Protein AF-A0A7S4AZB2-F1 (afdb_monomer_lite)

InterPro domains:
  IPR026983 Dynein heavy chain [PTHR46961] (1-87)
  IPR041228 Dynein heavy chain, C-terminal domain [PF18199] (1-86)
  IPR043160 Dynein heavy chain, C-terminal domain, barrel region [G3DSA:3.10.490.20] (1-90)

Radius of gyration: 17.61 Å; chains: 1; bounding box: 60×28×34 Å

Sequence (106 aa):
LFLEGARWDVGGGVLEDARPKQLCSPMPLMLIKAAPSEHAADSRDIFACPVYQTRLRRGTFVFTAGLRMRRTDAKKWTLAGVALLMQAFEAAEQDTLPPDALSDAL

pLDDT: mean 80.81, std 13.96, range [44.25, 93.38]

Structure (mmCIF, N/CA/C/O backbone):
data_AF-A0A7S4AZB2-F1
#
_entry.id   AF-A0A7S4AZB2-F1
#
loop_
_atom_site.group_PDB
_atom_site.id
_atom_site.type_symbol
_atom_site.label_atom_id
_atom_site.label_alt_id
_atom_site.label_comp_id
_atom_site.label_asym_id
_atom_site.label_entity_id
_atom_site.label_seq_id
_atom_site.pdbx_PDB_ins_code
_atom_site.Cartn_x
_atom_site.Cartn_y
_atom_site.Cartn_z
_atom_site.occupancy
_atom_site.B_iso_or_equiv
_atom_site.auth_seq_id
_atom_site.auth_comp_id
_atom_site.auth_asym_id
_atom_site.auth_atom_id
_atom_site.pdbx_PDB_model_num
ATOM 1 N N . LEU A 1 1 ? -8.761 -7.723 2.130 1.00 87.50 1 LEU A N 1
ATOM 2 C CA . LEU A 1 1 ? -7.625 -6.783 1.992 1.00 87.50 1 LEU A CA 1
ATOM 3 C C . LEU A 1 1 ? -8.191 -5.425 1.634 1.00 87.50 1 LEU A C 1
ATOM 5 O O . LEU A 1 1 ? -9.112 -5.357 0.828 1.00 87.50 1 LEU A O 1
ATOM 9 N N . PHE A 1 2 ? -7.664 -4.377 2.247 1.00 90.88 2 PHE A N 1
ATOM 10 C CA . PHE A 1 2 ? -8.133 -3.007 2.084 1.00 90.88 2 PHE A CA 1
ATOM 11 C C . PHE A 1 2 ? -6.954 -2.121 1.728 1.00 90.88 2 PHE A C 1
ATOM 13 O O . PHE A 1 2 ? -5.857 -2.310 2.245 1.00 90.88 2 PHE A O 1
ATOM 20 N N . LEU A 1 3 ? -7.180 -1.170 0.839 1.00 91.56 3 LEU A N 1
ATOM 21 C CA . LEU A 1 3 ? -6.195 -0.185 0.436 1.00 91.56 3 LEU A CA 1
ATOM 22 C C . LEU A 1 3 ? -6.558 1.150 1.088 1.00 91.56 3 LEU A C 1
ATOM 24 O O . LEU A 1 3 ? -7.653 1.665 0.871 1.00 91.56 3 LEU A O 1
ATOM 28 N N . GLU A 1 4 ? -5.665 1.681 1.916 1.00 91.94 4 GLU A N 1
ATOM 29 C CA . GLU A 1 4 ? -5.806 2.987 2.563 1.00 91.94 4 GLU A CA 1
ATOM 30 C C . GLU A 1 4 ? -5.162 4.069 1.686 1.00 91.94 4 GLU A C 1
ATOM 32 O O . GLU A 1 4 ? -4.072 3.861 1.151 1.00 91.94 4 GLU A O 1
ATOM 37 N N . GLY A 1 5 ? -5.823 5.223 1.537 1.00 89.31 5 GLY A N 1
ATOM 38 C CA . GLY A 1 5 ? -5.273 6.389 0.824 1.00 89.31 5 GLY A CA 1
ATOM 39 C C . GLY A 1 5 ? -5.277 6.292 -0.709 1.00 89.31 5 GLY A C 1
ATOM 40 O O . GLY A 1 5 ? -4.864 7.232 -1.384 1.00 89.31 5 GLY A O 1
ATOM 41 N N . ALA A 1 6 ? -5.762 5.183 -1.269 1.00 92.19 6 ALA A N 1
ATOM 42 C CA . ALA A 1 6 ? -5.941 4.980 -2.703 1.00 92.19 6 ALA A CA 1
ATOM 43 C C . ALA A 1 6 ? -7.063 3.965 -2.975 1.00 92.19 6 ALA A C 1
ATOM 45 O O . ALA A 1 6 ? -7.602 3.334 -2.057 1.00 92.19 6 ALA A O 1
ATOM 46 N N . ARG A 1 7 ? -7.407 3.790 -4.251 1.00 92.31 7 ARG A N 1
ATOM 47 C CA . ARG A 1 7 ? -8.264 2.701 -4.729 1.00 92.31 7 ARG A CA 1
ATOM 48 C C . ARG A 1 7 ? -7.531 1.865 -5.769 1.00 92.31 7 ARG A C 1
ATOM 50 O O . ARG A 1 7 ? -6.600 2.330 -6.423 1.00 92.31 7 ARG A O 1
ATOM 57 N N . TRP A 1 8 ? -7.983 0.632 -5.925 1.00 92.12 8 TRP A N 1
ATOM 58 C CA . TRP A 1 8 ? -7.526 -0.239 -6.993 1.00 92.12 8 TRP A CA 1
ATOM 59 C C . TRP A 1 8 ? -8.561 -0.260 -8.111 1.00 92.12 8 TRP A C 1
ATOM 61 O O . TRP A 1 8 ? -9.721 -0.596 -7.860 1.00 92.12 8 TRP A O 1
ATOM 71 N N . ASP A 1 9 ? -8.152 0.087 -9.329 1.00 92.12 9 ASP A N 1
ATOM 72 C CA . ASP A 1 9 ? -8.997 -0.097 -10.502 1.00 92.12 9 ASP A CA 1
ATOM 73 C C . ASP A 1 9 ? -8.885 -1.542 -11.002 1.00 92.12 9 ASP A C 1
ATOM 75 O O . ASP A 1 9 ? -7.819 -2.004 -11.413 1.00 92.12 9 ASP A O 1
ATOM 79 N N . VAL A 1 10 ? -10.001 -2.269 -10.960 1.00 88.88 10 VAL A N 1
ATOM 80 C CA . VAL A 1 10 ? -10.073 -3.665 -11.410 1.00 88.88 10 VAL A CA 1
ATOM 81 C C . VAL A 1 10 ? -9.995 -3.756 -12.937 1.00 88.88 10 VAL A C 1
ATOM 83 O O . VAL A 1 10 ? -9.462 -4.740 -13.447 1.00 88.88 10 VAL A O 1
ATOM 86 N N . GLY A 1 11 ? -10.481 -2.742 -13.661 1.00 89.31 11 GLY A N 1
ATOM 87 C CA . GLY A 1 11 ? -10.480 -2.732 -15.126 1.00 89.31 11 GLY A CA 1
ATOM 88 C C . GLY A 1 11 ? -9.087 -2.498 -15.709 1.00 89.31 11 GLY A C 1
ATOM 89 O O . GLY A 1 11 ? -8.647 -3.235 -16.589 1.00 89.31 11 GLY A O 1
ATOM 90 N N . GLY A 1 12 ? -8.377 -1.494 -15.196 1.00 86.44 12 GLY A N 1
ATOM 91 C CA . GLY A 1 12 ? -7.023 -1.138 -15.617 1.00 86.44 12 GLY A CA 1
ATOM 92 C C . GLY A 1 12 ? -5.910 -1.873 -14.870 1.00 86.44 12 GLY A C 1
ATOM 93 O O . GLY A 1 12 ? -4.771 -1.874 -15.333 1.00 86.44 12 GLY A O 1
ATOM 94 N N . GLY A 1 13 ? -6.205 -2.500 -13.727 1.00 88.88 13 GLY A N 1
ATOM 95 C CA . GLY A 1 13 ? -5.210 -3.197 -12.910 1.00 88.88 13 GLY A CA 1
ATOM 96 C C . GLY A 1 13 ? -4.120 -2.264 -12.381 1.00 88.88 13 GLY A C 1
ATOM 97 O O . GLY A 1 13 ? -2.949 -2.650 -12.357 1.00 88.88 13 GLY A O 1
ATOM 98 N N . VAL A 1 14 ? -4.498 -1.036 -12.016 1.00 91.12 14 VAL A N 1
ATOM 99 C CA . VAL A 1 14 ? -3.596 0.029 -11.558 1.00 91.12 14 VAL A CA 1
ATOM 100 C C . VAL A 1 14 ? -4.151 0.756 -10.334 1.00 91.12 14 VAL A C 1
ATOM 102 O O . VAL 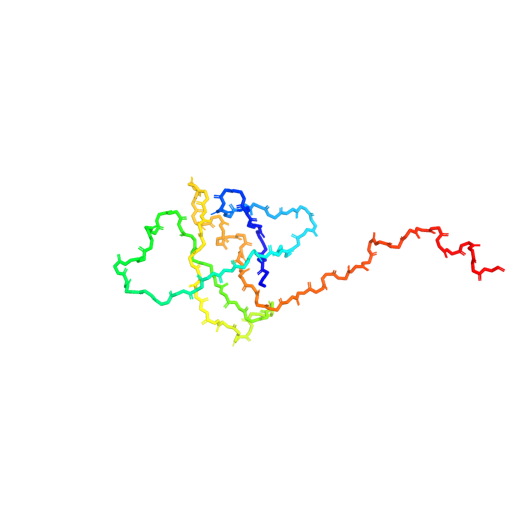A 1 14 ? -5.355 0.771 -10.077 1.00 91.12 14 VAL A O 1
ATOM 105 N N . LEU A 1 15 ? -3.251 1.395 -9.586 1.00 91.75 15 LEU A N 1
ATOM 106 C CA . LEU A 1 15 ? -3.595 2.340 -8.527 1.00 91.75 15 LEU A CA 1
ATOM 107 C C . LEU A 1 15 ? -4.264 3.603 -9.077 1.00 91.75 15 LEU A C 1
ATOM 109 O O . LEU A 1 15 ? -3.771 4.236 -10.015 1.00 91.75 15 LEU A O 1
ATOM 113 N N . GLU A 1 16 ? -5.340 4.004 -8.408 1.00 92.06 16 GLU A N 1
ATOM 114 C CA . GLU A 1 16 ? -6.083 5.233 -8.652 1.00 92.06 16 GLU A CA 1
ATOM 115 C C . GLU A 1 16 ? -6.358 5.987 -7.344 1.00 92.06 16 GLU A C 1
ATOM 117 O O . GLU A 1 16 ? -6.235 5.451 -6.241 1.00 92.06 16 GLU A O 1
ATOM 122 N N . ASP A 1 17 ? -6.748 7.254 -7.465 1.00 90.56 17 ASP A N 1
ATOM 123 C CA . ASP A 1 17 ? -7.059 8.089 -6.309 1.00 90.56 17 ASP A CA 1
ATOM 124 C C . ASP A 1 17 ? -8.332 7.613 -5.589 1.00 90.56 17 ASP A C 1
ATOM 126 O O . ASP A 1 17 ? -9.317 7.178 -6.203 1.00 90.56 17 ASP A O 1
ATOM 130 N N . ALA A 1 18 ? -8.309 7.697 -4.257 1.00 89.56 18 ALA A N 1
ATOM 131 C CA . ALA A 1 18 ? -9.449 7.346 -3.420 1.00 89.56 18 ALA A CA 1
ATOM 132 C C . ALA A 1 18 ? -10.667 8.239 -3.722 1.00 89.56 18 ALA A C 1
ATOM 134 O O . ALA A 1 18 ? -10.535 9.390 -4.146 1.00 89.56 18 ALA A O 1
ATOM 135 N N . ARG A 1 19 ? -11.879 7.714 -3.498 1.00 88.25 19 ARG A N 1
ATOM 136 C CA . ARG A 1 19 ? -13.097 8.529 -3.619 1.00 88.25 19 ARG A CA 1
ATOM 137 C C . ARG A 1 19 ? -13.180 9.521 -2.451 1.00 88.25 19 ARG A C 1
ATOM 139 O O . ARG A 1 19 ? -12.744 9.194 -1.345 1.00 88.25 19 ARG A O 1
ATOM 146 N N . PRO A 1 20 ? -13.772 10.711 -2.651 1.00 87.31 20 PRO A N 1
ATOM 147 C CA . PRO A 1 20 ? -14.031 11.635 -1.553 1.00 87.31 20 PRO A CA 1
ATOM 148 C C . PRO A 1 20 ? -14.787 10.939 -0.417 1.00 87.31 20 PRO A C 1
ATOM 150 O O . PRO A 1 20 ? -15.710 10.169 -0.675 1.00 87.31 20 PRO A O 1
ATOM 153 N N . LYS A 1 21 ? -14.386 11.210 0.831 1.00 86.12 21 LYS A N 1
ATOM 154 C CA . LYS A 1 21 ? -14.929 10.588 2.057 1.00 86.12 21 LYS A CA 1
ATOM 155 C C . LYS A 1 21 ? -14.733 9.066 2.170 1.00 86.12 21 LYS A C 1
ATOM 157 O O . LYS A 1 21 ? -15.209 8.473 3.131 1.00 86.12 21 LYS A O 1
ATOM 162 N N . GLN A 1 22 ? -13.990 8.436 1.261 1.00 85.00 22 GLN A N 1
ATOM 163 C CA . GLN A 1 22 ? -13.646 7.020 1.344 1.00 85.00 22 GLN A CA 1
ATOM 164 C C . GLN A 1 22 ? -12.168 6.862 1.698 1.00 85.00 22 GLN A C 1
ATOM 166 O O . GLN A 1 22 ? -11.289 6.997 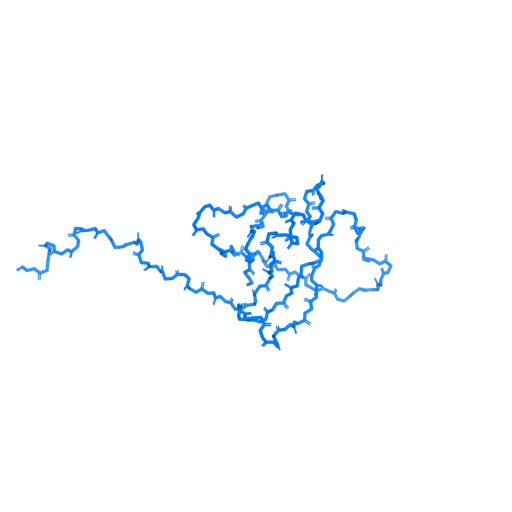0.852 1.00 85.00 22 GLN A O 1
ATOM 171 N N . LEU A 1 23 ? -11.891 6.566 2.966 1.00 84.88 23 LEU A N 1
ATOM 172 C CA . LEU A 1 23 ? -10.518 6.414 3.447 1.00 84.88 23 LEU A CA 1
ATOM 173 C C . LEU A 1 23 ? -9.884 5.079 3.016 1.00 84.88 23 LEU A C 1
ATOM 175 O O . LEU A 1 23 ? -8.698 5.029 2.683 1.00 84.88 23 LEU A O 1
ATOM 179 N N . CYS A 1 24 ? -10.685 4.011 3.034 1.00 89.12 24 CYS A N 1
ATOM 180 C CA . CYS A 1 24 ? -10.269 2.656 2.698 1.00 89.12 24 CYS A CA 1
ATOM 181 C C . CYS A 1 24 ? -11.131 2.117 1.554 1.00 89.12 24 CYS A C 1
ATOM 183 O O . CYS A 1 24 ? -12.362 2.184 1.600 1.00 89.12 24 CYS A O 1
ATOM 185 N N . SER A 1 25 ? -10.484 1.541 0.547 1.00 90.06 25 SER A N 1
ATOM 186 C CA . SER A 1 25 ? -11.151 0.866 -0.566 1.00 90.06 25 SER A CA 1
ATOM 187 C C . SER A 1 25 ? -10.939 -0.646 -0.464 1.00 90.06 25 SER A C 1
ATOM 189 O O . SER A 1 25 ? -9.837 -1.075 -0.112 1.00 90.06 25 SER A O 1
ATOM 191 N N . PRO A 1 26 ? -11.948 -1.481 -0.764 1.00 89.94 26 PRO A N 1
ATOM 192 C CA . PRO A 1 26 ? -11.743 -2.921 -0.842 1.00 89.94 26 PRO A CA 1
ATOM 193 C C . PRO A 1 26 ? -10.783 -3.247 -1.993 1.00 89.94 26 PRO A C 1
ATOM 195 O O . PRO A 1 26 ? -10.906 -2.715 -3.096 1.00 89.94 26 PRO A O 1
ATOM 198 N N . MET A 1 27 ? -9.818 -4.121 -1.726 1.00 90.88 27 MET A N 1
ATOM 199 C CA . MET A 1 27 ? -8.891 -4.644 -2.729 1.00 90.88 27 MET A CA 1
ATOM 200 C C . MET A 1 27 ? -9.474 -5.939 -3.315 1.00 90.88 27 MET A C 1
ATOM 202 O O . MET A 1 27 ? -10.025 -6.739 -2.548 1.00 90.88 27 MET A O 1
ATOM 206 N N . PRO A 1 28 ? -9.332 -6.205 -4.626 1.00 89.38 28 PRO A N 1
ATOM 207 C CA . PRO A 1 28 ? -9.666 -7.517 -5.168 1.00 89.38 28 PRO A CA 1
ATOM 208 C C . PRO A 1 28 ? -8.780 -8.617 -4.564 1.00 89.38 28 PRO A C 1
ATOM 210 O O . PRO A 1 28 ? -7.756 -8.356 -3.924 1.00 89.38 28 PRO A O 1
ATOM 213 N N . LEU A 1 29 ? -9.171 -9.871 -4.789 1.00 87.50 29 LEU A N 1
ATOM 214 C CA . LEU A 1 29 ? -8.394 -11.026 -4.357 1.00 87.50 29 LEU A CA 1
ATOM 215 C C . LEU A 1 29 ? -7.040 -11.044 -5.079 1.00 87.50 29 LEU A C 1
ATOM 217 O O . LEU A 1 29 ? -6.974 -11.079 -6.306 1.00 87.50 29 LEU A O 1
ATOM 221 N N . MET A 1 30 ? -5.958 -11.011 -4.302 1.00 86.06 30 MET A N 1
ATOM 222 C CA . MET A 1 30 ? -4.593 -11.014 -4.820 1.00 86.06 30 MET A CA 1
ATOM 223 C C . MET A 1 30 ? -3.964 -12.393 -4.661 1.00 86.06 30 MET A C 1
ATOM 225 O O . MET A 1 30 ? -3.994 -12.977 -3.578 1.00 86.06 30 MET A O 1
ATOM 229 N N . LEU A 1 31 ? -3.345 -12.885 -5.732 1.00 87.19 31 LEU A N 1
ATOM 230 C CA . LEU A 1 31 ? -2.559 -14.111 -5.711 1.00 87.19 31 LEU A CA 1
ATOM 231 C C . LEU A 1 31 ? -1.097 -13.775 -5.424 1.00 87.19 31 LEU A C 1
ATOM 233 O O . LEU A 1 31 ? -0.408 -13.200 -6.264 1.00 87.19 31 LEU A O 1
ATOM 237 N N . ILE A 1 32 ? -0.623 -14.158 -4.243 1.00 84.81 32 ILE A N 1
ATOM 238 C CA . ILE A 1 32 ? 0.772 -13.978 -3.844 1.00 84.81 32 ILE A CA 1
ATOM 239 C C . ILE A 1 32 ? 1.512 -15.281 -4.133 1.00 84.81 32 ILE A C 1
ATOM 241 O O . ILE A 1 32 ? 1.140 -16.341 -3.631 1.00 84.81 32 ILE A O 1
ATOM 245 N N . LYS A 1 33 ? 2.554 -15.199 -4.960 1.00 84.44 33 LYS A N 1
ATOM 246 C CA . LYS A 1 33 ? 3.438 -16.318 -5.292 1.00 84.44 33 LYS A CA 1
ATOM 247 C C . LYS A 1 33 ? 4.870 -15.939 -4.954 1.00 84.44 33 LYS A C 1
ATOM 249 O O . LYS A 1 33 ? 5.307 -14.840 -5.283 1.00 84.44 33 LYS A O 1
ATOM 254 N N . ALA A 1 34 ? 5.595 -16.861 -4.332 1.00 85.06 34 ALA A N 1
ATOM 255 C CA . ALA A 1 34 ? 7.042 -16.759 -4.252 1.00 85.06 34 ALA A CA 1
ATOM 256 C C . ALA A 1 34 ? 7.619 -17.014 -5.650 1.00 85.06 34 ALA A C 1
ATOM 258 O O . ALA A 1 34 ? 7.298 -18.023 -6.279 1.00 85.06 34 ALA A O 1
ATOM 259 N N . ALA A 1 35 ? 8.438 -16.089 -6.140 1.00 80.75 35 ALA A N 1
ATOM 260 C CA . ALA A 1 35 ? 9.135 -16.209 -7.411 1.00 80.75 35 ALA A CA 1
ATOM 261 C C . ALA A 1 35 ? 10.603 -15.778 -7.234 1.00 80.75 35 ALA A C 1
ATOM 263 O O . ALA A 1 35 ? 10.875 -14.907 -6.403 1.00 80.75 35 ALA A O 1
ATOM 264 N N . PRO A 1 36 ? 11.544 -16.368 -7.991 1.00 81.44 36 PRO A N 1
ATOM 265 C CA . PRO A 1 36 ? 12.923 -15.889 -8.077 1.00 81.44 36 PRO A CA 1
ATOM 266 C C . PRO A 1 36 ? 12.983 -14.406 -8.470 1.00 81.44 36 PRO A C 1
ATOM 268 O O . PRO A 1 36 ? 12.148 -13.936 -9.244 1.00 81.44 36 PRO A O 1
ATOM 271 N N . SER A 1 37 ? 13.987 -13.673 -7.979 1.00 70.56 37 SER A N 1
ATOM 272 C CA . SER A 1 37 ? 14.126 -12.219 -8.187 1.00 70.56 37 SER A CA 1
ATOM 273 C C . SER A 1 37 ? 14.209 -11.795 -9.657 1.00 70.56 37 SER A C 1
ATOM 275 O O . SER A 1 37 ? 13.893 -10.659 -9.982 1.00 70.56 37 SER A O 1
ATOM 277 N N . GLU A 1 38 ? 14.590 -12.710 -10.545 1.00 68.62 38 GLU A N 1
ATOM 278 C CA . GLU A 1 38 ? 14.670 -12.508 -11.998 1.00 68.62 38 GLU A CA 1
ATOM 279 C C . GLU A 1 38 ? 13.292 -12.351 -12.661 1.00 68.62 38 GLU A C 1
ATOM 281 O O . GLU A 1 38 ? 13.178 -11.775 -13.739 1.00 68.62 38 GLU A O 1
ATOM 286 N N . HIS A 1 39 ? 12.233 -12.832 -12.004 1.00 63.94 39 HIS A N 1
ATOM 287 C CA . HIS A 1 39 ? 10.846 -12.687 -12.450 1.00 63.94 39 HIS A CA 1
ATOM 288 C C . HIS A 1 39 ? 10.109 -11.537 -11.751 1.00 63.94 39 HIS A C 1
ATOM 290 O O . HIS A 1 39 ? 8.897 -11.385 -11.931 1.00 63.94 39 HIS A O 1
ATOM 296 N N . ALA A 1 40 ? 10.806 -10.739 -10.935 1.00 64.06 40 ALA A N 1
ATOM 297 C CA . ALA A 1 40 ? 10.224 -9.531 -10.371 1.00 64.06 40 ALA A CA 1
ATOM 298 C C . ALA A 1 40 ? 9.875 -8.574 -11.519 1.00 64.06 40 ALA A C 1
ATOM 300 O O . ALA A 1 40 ? 10.718 -8.250 -12.351 1.00 64.06 40 ALA A O 1
ATOM 301 N N . ALA A 1 41 ? 8.608 -8.167 -11.592 1.00 65.00 41 ALA A N 1
ATOM 302 C CA . ALA A 1 41 ? 8.131 -7.293 -12.653 1.00 65.00 41 ALA A CA 1
ATOM 303 C C . ALA A 1 41 ? 8.893 -5.952 -12.654 1.00 65.00 41 ALA A C 1
ATOM 305 O O . ALA A 1 41 ? 9.303 -5.469 -11.598 1.00 65.00 41 ALA A O 1
ATOM 306 N N . ASP A 1 42 ? 9.071 -5.365 -13.844 1.00 65.38 42 ASP A N 1
ATOM 307 C CA . ASP A 1 42 ? 9.857 -4.145 -14.047 1.00 65.38 42 ASP A CA 1
ATOM 308 C C . ASP A 1 42 ? 9.465 -3.031 -13.066 1.00 65.38 42 ASP A C 1
ATOM 310 O O . ASP A 1 42 ? 8.326 -2.559 -13.036 1.00 65.38 42 ASP A O 1
ATOM 314 N N . SER A 1 43 ? 10.444 -2.552 -12.299 1.00 69.12 43 SER A N 1
ATOM 315 C CA . SER A 1 43 ? 10.247 -1.630 -11.171 1.00 69.12 43 SER A CA 1
ATOM 316 C C . SER A 1 43 ? 9.730 -0.237 -11.553 1.00 69.12 43 SER A C 1
ATOM 318 O O . SER A 1 43 ? 9.487 0.584 -10.673 1.00 69.12 43 SER A O 1
ATOM 320 N N . ARG A 1 44 ? 9.608 0.078 -12.850 1.00 76.88 44 ARG A N 1
ATOM 321 C CA . ARG A 1 44 ? 9.269 1.431 -13.327 1.00 76.88 44 ARG A CA 1
ATOM 322 C C . ARG A 1 44 ? 7.807 1.800 -13.089 1.00 76.88 44 ARG A C 1
ATOM 324 O O . ARG A 1 44 ? 7.538 2.940 -12.731 1.00 76.88 44 ARG A O 1
ATOM 331 N N . ASP A 1 45 ? 6.899 0.838 -13.229 1.00 86.25 45 ASP A N 1
ATOM 332 C CA . ASP A 1 45 ? 5.451 1.052 -13.094 1.00 86.25 45 ASP A CA 1
ATOM 333 C C . ASP A 1 45 ? 4.888 0.379 -11.831 1.00 86.25 45 ASP A C 1
ATOM 335 O O . ASP A 1 45 ? 3.690 0.106 -11.726 1.00 86.25 45 ASP A O 1
ATOM 339 N N . ILE A 1 46 ? 5.761 0.085 -10.862 1.00 88.38 46 ILE A N 1
ATOM 340 C CA . ILE A 1 46 ? 5.412 -0.617 -9.630 1.00 88.38 46 ILE A CA 1
ATOM 341 C C . ILE A 1 46 ? 5.701 0.272 -8.431 1.00 88.38 46 ILE A C 1
ATOM 343 O O . ILE A 1 46 ? 6.822 0.722 -8.204 1.00 88.38 46 ILE A O 1
ATOM 347 N N . PHE A 1 47 ? 4.671 0.476 -7.623 1.00 90.69 47 PHE A N 1
ATOM 348 C CA . PHE A 1 47 ? 4.771 1.085 -6.315 1.00 90.69 47 PHE A CA 1
ATOM 349 C C . PHE A 1 47 ? 4.958 0.006 -5.246 1.00 90.69 47 PHE A C 1
ATOM 351 O O . PHE A 1 47 ? 4.162 -0.927 -5.129 1.00 90.69 47 PHE A O 1
ATOM 358 N N . ALA A 1 48 ? 6.008 0.154 -4.443 1.00 90.94 48 ALA A N 1
ATOM 359 C CA . ALA A 1 48 ? 6.288 -0.697 -3.296 1.00 90.94 48 ALA A CA 1
ATOM 360 C C . ALA A 1 48 ? 5.380 -0.303 -2.114 1.00 90.94 48 ALA A C 1
ATOM 362 O O . ALA A 1 48 ? 5.709 0.585 -1.328 1.00 90.94 48 ALA A O 1
ATOM 363 N N . CYS A 1 49 ? 4.220 -0.949 -2.003 1.00 91.56 49 CYS A N 1
ATOM 364 C CA . CYS A 1 49 ? 3.217 -0.660 -0.983 1.00 91.56 49 CYS A CA 1
ATOM 365 C C . CYS A 1 49 ? 3.457 -1.494 0.290 1.00 91.56 49 CYS A C 1
ATOM 367 O O . CYS A 1 49 ? 3.504 -2.725 0.208 1.00 91.56 49 CYS A O 1
ATOM 369 N N . PRO A 1 50 ? 3.581 -0.874 1.477 1.00 93.12 50 PRO A N 1
ATOM 370 C CA . PRO A 1 50 ? 3.703 -1.614 2.726 1.00 93.12 50 PRO A CA 1
ATOM 371 C C . PRO A 1 50 ? 2.371 -2.278 3.101 1.00 93.12 50 PRO A C 1
ATOM 373 O O . PRO A 1 50 ? 1.310 -1.647 3.059 1.00 93.12 50 PRO A O 1
ATOM 376 N N . VAL A 1 51 ? 2.436 -3.548 3.499 1.00 92.75 51 VAL A N 1
ATOM 377 C CA . VAL A 1 51 ? 1.290 -4.324 3.979 1.00 92.75 51 VAL A CA 1
ATOM 378 C C . VAL A 1 51 ? 1.352 -4.430 5.499 1.00 92.75 51 VAL A C 1
ATOM 380 O O . VAL A 1 51 ? 2.323 -4.947 6.056 1.00 92.75 51 VAL A O 1
ATOM 383 N N . TYR A 1 52 ? 0.290 -3.982 6.162 1.00 93.38 52 TYR A N 1
ATOM 384 C CA . TYR A 1 52 ? 0.113 -4.068 7.606 1.00 93.38 52 TYR A CA 1
ATOM 385 C C . TYR A 1 52 ? -1.075 -4.957 7.974 1.00 93.38 52 TYR A C 1
ATOM 387 O O . TYR A 1 52 ? -2.060 -5.056 7.240 1.00 93.38 52 TYR A O 1
ATOM 395 N N . GLN A 1 53 ? -1.022 -5.569 9.157 1.00 89.69 53 GLN A N 1
ATOM 396 C CA . GLN A 1 53 ? -2.189 -6.270 9.700 1.00 89.69 53 GLN A CA 1
ATOM 397 C C . GLN A 1 53 ? -3.293 -5.286 10.106 1.00 89.69 53 GLN A C 1
ATOM 399 O O . GLN A 1 53 ? -4.461 -5.495 9.784 1.00 89.69 53 GLN A O 1
ATOM 404 N N . THR A 1 54 ? -2.912 -4.191 10.773 1.00 87.19 54 THR A N 1
ATOM 405 C CA . THR A 1 54 ? -3.833 -3.213 11.369 1.00 87.19 54 THR A CA 1
ATOM 406 C C . THR A 1 54 ? -3.481 -1.781 10.972 1.00 87.19 54 THR A C 1
ATOM 408 O O . THR A 1 54 ? -2.326 -1.459 10.684 1.00 87.19 54 THR A O 1
ATOM 411 N N . ARG A 1 55 ? -4.475 -0.885 11.025 1.00 82.00 55 ARG A N 1
ATOM 412 C CA . ARG A 1 55 ? -4.319 0.540 10.682 1.00 82.00 55 ARG A CA 1
ATOM 413 C C . ARG A 1 55 ? -3.400 1.311 11.631 1.00 82.00 55 ARG A C 1
ATOM 415 O O . ARG A 1 55 ? -2.830 2.322 11.245 1.00 82.00 55 ARG A O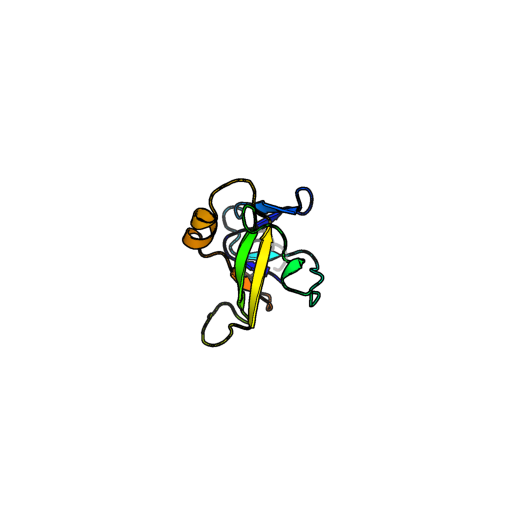 1
ATOM 422 N N . LEU A 1 56 ? -3.219 0.837 12.865 1.00 83.88 56 LEU A N 1
ATOM 423 C CA . LEU A 1 56 ? -2.370 1.520 13.843 1.00 83.88 56 LEU A CA 1
ATOM 424 C C . LEU A 1 56 ? -0.879 1.474 13.452 1.00 83.88 56 LEU A C 1
ATOM 426 O O . LEU A 1 56 ? -0.090 2.201 14.046 1.00 83.88 56 LEU A O 1
ATOM 430 N N . ARG A 1 57 ? -0.488 0.642 12.465 1.00 82.25 57 ARG A N 1
ATOM 431 C CA . ARG A 1 57 ? 0.876 0.501 11.901 1.00 82.25 57 ARG A CA 1
ATOM 432 C C . ARG A 1 57 ? 1.985 0.239 12.942 1.00 82.25 57 ARG A C 1
ATOM 434 O O . ARG A 1 57 ? 3.169 0.255 12.616 1.00 82.25 57 ARG A O 1
ATOM 441 N N . ARG A 1 58 ? 1.625 -0.036 14.200 1.00 84.06 58 ARG A N 1
ATOM 442 C CA . ARG A 1 58 ? 2.542 -0.274 15.323 1.00 84.06 58 ARG A CA 1
ATOM 443 C C . ARG A 1 58 ? 2.949 -1.740 15.358 1.00 84.06 58 ARG A C 1
ATOM 445 O O . ARG A 1 58 ? 2.207 -2.567 15.871 1.00 84.06 58 ARG A O 1
ATOM 452 N N . GLY A 1 59 ? 4.121 -2.051 14.808 1.00 83.44 59 GLY A N 1
ATOM 453 C CA . GLY A 1 59 ? 4.693 -3.402 14.860 1.00 83.44 59 GLY A CA 1
ATOM 454 C C . GLY A 1 59 ? 3.937 -4.451 14.039 1.00 83.44 59 GLY A C 1
ATOM 455 O O . GLY A 1 59 ? 4.160 -5.638 14.225 1.00 83.44 59 GLY A O 1
ATOM 456 N N . THR A 1 60 ? 3.054 -4.031 13.132 1.00 90.12 60 THR A N 1
ATOM 457 C CA . THR A 1 60 ? 2.197 -4.924 12.336 1.00 90.12 60 THR A CA 1
ATOM 458 C C . THR A 1 60 ? 2.618 -5.026 10.872 1.00 90.12 60 THR A C 1
ATOM 460 O O . THR A 1 60 ? 1.808 -5.408 10.029 1.00 90.12 60 THR A O 1
ATOM 463 N N . PHE A 1 61 ? 3.858 -4.649 10.548 1.00 92.44 61 PHE A N 1
ATOM 464 C CA . PHE A 1 61 ? 4.403 -4.779 9.197 1.00 92.44 61 PHE A CA 1
ATOM 465 C C . PHE A 1 61 ? 4.555 -6.254 8.830 1.00 92.44 61 PHE A C 1
ATOM 467 O O . PHE A 1 61 ? 5.144 -7.018 9.591 1.00 92.44 61 PHE A O 1
ATOM 474 N N . VAL A 1 62 ? 4.040 -6.638 7.663 1.00 92.06 62 VAL A N 1
ATOM 475 C CA . VAL A 1 62 ? 4.102 -8.025 7.188 1.00 92.06 62 VAL A CA 1
ATOM 476 C C . VAL A 1 62 ? 5.086 -8.158 6.035 1.00 92.06 62 VAL A C 1
ATOM 478 O O . VAL A 1 62 ? 6.049 -8.911 6.130 1.00 92.06 62 VAL A O 1
ATOM 481 N N . PHE A 1 63 ? 4.848 -7.438 4.939 1.00 91.00 63 PHE A N 1
ATOM 482 C CA . PHE A 1 63 ? 5.713 -7.442 3.761 1.00 91.00 63 PHE A CA 1
ATOM 483 C C . PHE A 1 63 ? 5.422 -6.227 2.873 1.00 91.00 63 PHE A C 1
ATOM 485 O O . PHE A 1 63 ? 4.493 -5.460 3.128 1.00 91.00 63 PHE A O 1
ATOM 492 N N . THR A 1 64 ? 6.200 -6.071 1.805 1.00 91.06 64 THR A N 1
ATOM 493 C CA . THR A 1 64 ? 5.996 -5.031 0.791 1.00 91.06 64 THR A CA 1
ATOM 494 C C . THR A 1 64 ? 5.428 -5.651 -0.482 1.00 91.06 64 THR A C 1
ATOM 496 O O . THR A 1 64 ? 6.045 -6.540 -1.067 1.00 91.06 64 THR A O 1
ATOM 499 N N . ALA A 1 65 ? 4.260 -5.188 -0.922 1.00 90.00 65 ALA A N 1
ATOM 500 C CA . ALA A 1 65 ? 3.606 -5.636 -2.146 1.00 90.00 65 ALA A CA 1
ATOM 501 C C . ALA A 1 65 ? 3.921 -4.691 -3.314 1.00 90.00 65 ALA A C 1
ATOM 503 O O . ALA A 1 65 ? 3.839 -3.472 -3.173 1.00 90.00 65 ALA A O 1
ATOM 504 N N . GLY A 1 66 ? 4.242 -5.245 -4.483 1.00 90.31 66 GLY A N 1
ATOM 505 C CA . GLY A 1 66 ? 4.404 -4.469 -5.712 1.00 90.31 66 GLY A CA 1
ATOM 506 C C . GLY A 1 66 ? 3.055 -4.211 -6.378 1.00 90.31 66 GLY A C 1
ATOM 507 O O . GLY A 1 66 ? 2.518 -5.096 -7.042 1.00 90.31 66 GLY A O 1
ATOM 508 N N . LEU A 1 67 ? 2.506 -3.010 -6.211 1.00 90.12 67 LEU A N 1
ATOM 509 C CA . LEU A 1 67 ? 1.259 -2.601 -6.854 1.00 90.12 67 LEU A CA 1
ATOM 510 C C . LEU A 1 67 ? 1.552 -1.879 -8.163 1.00 90.12 67 LEU A C 1
ATOM 512 O O . LEU A 1 67 ? 2.362 -0.958 -8.196 1.00 90.12 67 LEU A O 1
ATOM 516 N N . ARG A 1 68 ? 0.866 -2.263 -9.240 1.00 89.88 68 ARG A N 1
ATOM 517 C CA . ARG A 1 68 ? 0.966 -1.534 -10.506 1.00 89.88 68 ARG A CA 1
ATOM 518 C C . ARG A 1 68 ? 0.360 -0.145 -10.353 1.00 89.88 68 ARG A C 1
ATOM 520 O O . ARG A 1 68 ? -0.710 0.019 -9.768 1.00 89.88 68 ARG A O 1
ATOM 527 N N . MET A 1 69 ? 1.032 0.850 -10.902 1.00 89.50 69 MET A N 1
ATOM 528 C CA . MET A 1 69 ? 0.559 2.226 -10.959 1.00 89.50 69 MET A CA 1
ATOM 529 C C . MET A 1 69 ? 0.540 2.705 -12.406 1.00 89.50 69 MET A C 1
ATOM 531 O O . MET A 1 69 ? 1.259 2.187 -13.260 1.00 89.50 69 MET A O 1
ATOM 535 N N . ARG A 1 70 ? -0.281 3.719 -12.693 1.00 85.00 70 ARG A N 1
ATOM 536 C CA . ARG A 1 70 ? -0.166 4.443 -13.963 1.00 85.00 70 ARG A CA 1
ATOM 537 C C . ARG A 1 70 ? 1.225 5.079 -14.052 1.00 85.00 70 ARG A C 1
ATOM 539 O O . ARG A 1 70 ? 1.816 5.349 -13.012 1.00 85.00 70 ARG A O 1
ATOM 546 N N . ARG A 1 71 ? 1.704 5.333 -15.277 1.00 70.31 71 ARG A N 1
ATOM 547 C CA . ARG A 1 71 ? 3.010 5.934 -15.626 1.00 70.31 71 ARG A CA 1
ATOM 548 C C . ARG A 1 71 ? 3.161 7.360 -15.061 1.00 70.31 71 ARG A C 1
ATOM 550 O O . ARG A 1 71 ? 3.120 8.361 -15.770 1.00 70.31 71 ARG A O 1
ATOM 557 N N . THR A 1 72 ? 3.219 7.438 -13.747 1.00 67.00 72 THR A N 1
ATOM 558 C CA . THR A 1 72 ? 3.245 8.598 -12.863 1.00 67.00 72 THR A CA 1
ATOM 559 C C . THR A 1 72 ? 4.203 8.230 -11.733 1.00 67.00 72 THR A C 1
ATOM 561 O O . THR A 1 72 ? 4.344 7.056 -11.397 1.00 67.00 72 THR A O 1
ATOM 564 N N . ASP A 1 73 ? 4.883 9.211 -11.149 1.00 77.81 73 ASP A N 1
ATOM 565 C CA . ASP A 1 73 ? 5.929 8.947 -10.164 1.00 77.81 73 ASP A CA 1
ATOM 566 C C . ASP A 1 73 ? 5.408 8.212 -8.918 1.00 77.81 73 ASP A C 1
ATOM 568 O O . ASP A 1 73 ? 4.449 8.648 -8.274 1.00 77.81 73 ASP A O 1
ATOM 572 N N . ALA A 1 74 ? 6.133 7.171 -8.489 1.00 84.44 74 ALA A N 1
ATOM 573 C CA . ALA A 1 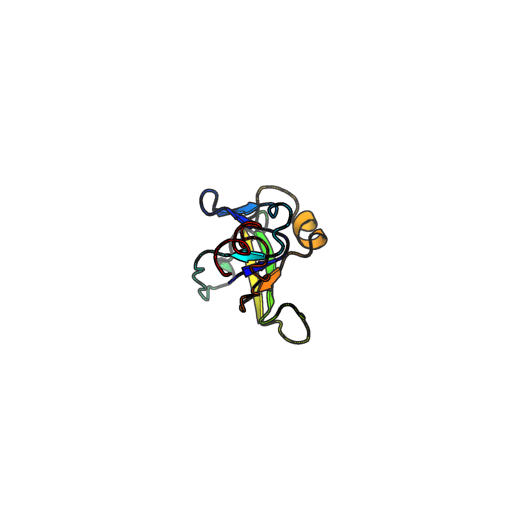74 ? 5.886 6.434 -7.241 1.00 84.44 74 ALA A CA 1
ATOM 574 C C . ALA A 1 74 ? 5.782 7.351 -6.007 1.00 84.44 74 ALA A C 1
ATOM 576 O O . ALA A 1 74 ? 5.066 7.054 -5.052 1.00 84.44 74 ALA A O 1
ATOM 577 N N . LYS A 1 75 ? 6.459 8.506 -6.059 1.00 89.12 75 LYS A N 1
ATOM 578 C CA . LYS A 1 75 ? 6.464 9.531 -5.010 1.00 89.12 75 LYS A CA 1
ATOM 579 C C . LYS A 1 75 ? 5.061 10.033 -4.667 1.00 89.12 75 LYS A C 1
ATOM 581 O O . LYS A 1 75 ? 4.817 10.328 -3.501 1.00 89.12 75 LYS A O 1
ATOM 586 N N . LYS A 1 76 ? 4.138 10.097 -5.638 1.00 90.62 76 LYS A N 1
ATOM 587 C CA . LYS A 1 76 ? 2.739 10.487 -5.387 1.00 90.62 76 LYS A CA 1
ATOM 588 C C . LYS A 1 76 ? 2.112 9.577 -4.330 1.00 90.62 76 LYS A C 1
ATOM 590 O O . LYS A 1 76 ? 1.532 10.059 -3.363 1.00 90.62 76 LYS A O 1
ATOM 595 N N . TRP A 1 77 ? 2.270 8.268 -4.496 1.00 91.00 77 TRP A N 1
ATOM 596 C CA . TRP A 1 77 ? 1.674 7.261 -3.620 1.00 91.00 77 TRP A CA 1
ATOM 597 C C . TRP A 1 77 ? 2.374 7.184 -2.263 1.00 91.00 77 TRP A C 1
ATOM 599 O O . TRP A 1 77 ? 1.713 6.992 -1.243 1.00 91.00 77 TRP A O 1
ATOM 609 N N . THR A 1 78 ? 3.690 7.425 -2.229 1.00 90.56 78 THR A N 1
ATOM 610 C CA . THR A 1 78 ? 4.429 7.594 -0.971 1.00 90.56 78 THR A CA 1
ATOM 611 C C . THR A 1 78 ? 3.898 8.785 -0.171 1.00 90.56 78 THR A C 1
ATOM 613 O O . THR A 1 78 ? 3.630 8.646 1.019 1.00 90.56 78 THR A O 1
ATOM 616 N N . LEU A 1 79 ? 3.709 9.942 -0.816 1.00 90.81 79 LEU A N 1
ATOM 617 C CA . LEU A 1 79 ? 3.209 11.163 -0.171 1.00 90.81 79 LEU A CA 1
ATOM 618 C C . LEU A 1 79 ? 1.738 11.049 0.247 1.00 90.81 79 LEU A C 1
ATOM 620 O O . LEU A 1 79 ? 1.361 11.569 1.292 1.00 90.81 79 LEU A O 1
ATOM 624 N N . ALA A 1 80 ? 0.924 10.329 -0.528 1.00 89.56 80 ALA A N 1
ATOM 625 C CA . ALA A 1 80 ? -0.456 10.007 -0.168 1.00 89.56 80 ALA A CA 1
ATOM 626 C C . ALA A 1 80 ? -0.560 9.012 1.007 1.00 89.56 80 ALA A C 1
ATOM 628 O O . ALA A 1 80 ? -1.644 8.810 1.549 1.00 89.56 80 ALA A O 1
ATOM 629 N N . GLY A 1 81 ? 0.552 8.392 1.422 1.00 90.19 81 GLY A N 1
ATOM 630 C CA . GLY A 1 81 ? 0.585 7.481 2.564 1.00 90.19 81 GLY A CA 1
ATOM 631 C C . GLY A 1 81 ? -0.120 6.147 2.312 1.00 90.19 81 GLY A C 1
ATOM 632 O O . GLY A 1 81 ? -0.635 5.549 3.266 1.00 90.19 81 GLY A O 1
ATOM 633 N N . VAL A 1 82 ? -0.136 5.693 1.050 1.00 92.31 82 VAL A N 1
ATOM 634 C CA . VAL A 1 82 ? -0.842 4.479 0.619 1.00 92.31 82 VAL A CA 1
ATOM 635 C C . VAL A 1 82 ? -0.305 3.248 1.336 1.00 92.31 82 VAL A C 1
ATOM 637 O O . VAL A 1 82 ? 0.897 2.971 1.312 1.00 92.31 82 VAL A O 1
ATOM 640 N N . ALA A 1 83 ? -1.211 2.478 1.931 1.00 92.56 83 ALA A N 1
ATOM 641 C CA . ALA A 1 83 ? -0.880 1.244 2.628 1.00 92.56 83 ALA A CA 1
ATOM 642 C C . ALA A 1 83 ? -1.943 0.171 2.392 1.00 92.56 83 ALA A C 1
ATOM 644 O O . ALA A 1 83 ? -3.131 0.466 2.265 1.00 92.56 83 ALA A O 1
ATOM 645 N N . LEU A 1 84 ? -1.511 -1.086 2.375 1.00 92.44 84 LEU A N 1
ATOM 646 C CA . LEU A 1 84 ? -2.405 -2.237 2.359 1.00 92.44 84 LEU A CA 1
ATOM 647 C C . LEU A 1 84 ? -2.662 -2.710 3.786 1.00 92.44 84 LEU A C 1
ATOM 649 O O . LEU A 1 84 ? -1.737 -2.863 4.580 1.00 92.44 84 LEU A O 1
ATOM 653 N N . LEU A 1 85 ? -3.923 -2.985 4.094 1.00 91.69 85 LEU A N 1
ATOM 654 C CA . LEU A 1 85 ? -4.396 -3.458 5.386 1.00 91.69 85 LEU A CA 1
ATOM 655 C C . LEU A 1 85 ? -5.056 -4.829 5.221 1.00 91.69 85 LEU A C 1
ATOM 657 O O . LEU A 1 85 ? -5.898 -5.038 4.340 1.00 91.69 85 LEU A O 1
ATOM 661 N N . MET A 1 86 ? -4.680 -5.784 6.069 1.00 89.25 86 MET A N 1
ATOM 662 C CA . MET A 1 86 ? -5.293 -7.117 6.067 1.00 89.25 86 MET A CA 1
ATOM 663 C C . MET A 1 86 ? -6.674 -7.107 6.720 1.00 89.25 86 MET A C 1
ATOM 665 O O . MET A 1 86 ? -7.595 -7.739 6.203 1.00 89.25 86 MET A O 1
ATOM 669 N N . GLN A 1 87 ? -6.823 -6.360 7.814 1.00 85.81 87 GLN A N 1
ATOM 670 C CA . GLN A 1 87 ? -8.075 -6.259 8.548 1.00 85.81 87 GLN A CA 1
ATOM 671 C C . GLN A 1 87 ? -8.989 -5.171 7.969 1.00 85.81 87 GLN A C 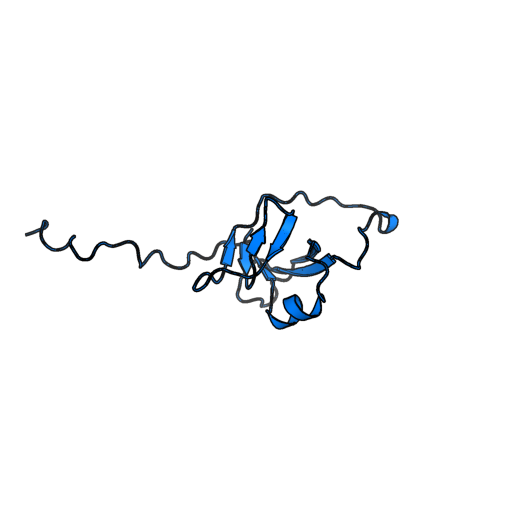1
ATOM 673 O O . GLN A 1 87 ? -8.534 -4.078 7.625 1.00 85.81 87 GLN A O 1
ATOM 678 N N . ALA A 1 88 ? -10.286 -5.481 7.888 1.00 69.25 88 ALA A N 1
ATOM 679 C CA . ALA A 1 88 ? -11.323 -4.503 7.587 1.00 69.25 88 ALA A CA 1
ATOM 680 C C . ALA A 1 88 ? -11.432 -3.478 8.713 1.00 69.25 88 ALA A C 1
ATOM 682 O O . ALA A 1 88 ? -11.398 -3.829 9.893 1.00 69.25 88 ALA A O 1
ATOM 683 N N . PHE A 1 89 ? -11.596 -2.217 8.337 1.00 65.69 89 PHE A N 1
ATOM 684 C CA . PHE A 1 89 ? -12.169 -1.225 9.226 1.00 65.69 89 PHE A CA 1
ATOM 685 C C . PHE A 1 89 ? -13.600 -1.004 8.752 1.00 65.69 89 PHE A C 1
ATOM 687 O O . PHE A 1 89 ? -13.800 -0.553 7.624 1.00 65.69 89 PHE A O 1
ATOM 694 N N . GLU A 1 90 ? -14.582 -1.338 9.585 1.00 53.75 90 GLU A N 1
ATOM 695 C CA . GLU A 1 90 ? -15.915 -0.758 9.457 1.00 53.75 90 GLU A CA 1
ATOM 696 C C . GLU A 1 90 ? -15.758 0.742 9.704 1.00 53.75 90 GLU A C 1
ATOM 698 O O . GLU A 1 90 ? -15.684 1.212 10.838 1.00 53.75 90 GLU A O 1
ATOM 703 N N . ALA A 1 91 ? -15.644 1.515 8.625 1.00 49.34 91 ALA A N 1
ATOM 704 C CA . ALA A 1 91 ? -16.090 2.890 8.694 1.00 49.34 91 ALA A CA 1
ATOM 705 C C . ALA A 1 91 ? -17.589 2.783 8.957 1.00 49.34 91 ALA A C 1
ATOM 707 O O . ALA A 1 91 ? -18.315 2.334 8.077 1.00 49.34 91 ALA A O 1
ATOM 708 N N . ALA A 1 92 ? -17.979 3.067 10.200 1.00 44.25 92 ALA A N 1
ATOM 709 C CA . ALA A 1 92 ? -19.346 3.016 10.680 1.00 44.25 92 ALA A CA 1
ATOM 710 C C . ALA A 1 92 ? -20.326 3.425 9.578 1.00 44.25 92 ALA A C 1
ATOM 712 O O . ALA A 1 92 ? -20.282 4.542 9.056 1.00 44.25 92 ALA A O 1
ATOM 713 N N . GLU A 1 93 ? -21.189 2.484 9.226 1.00 49.75 93 GLU A N 1
ATOM 714 C CA . GLU A 1 93 ? -22.402 2.722 8.475 1.00 49.75 93 GLU A CA 1
ATOM 715 C C . GLU A 1 93 ? -23.323 3.590 9.347 1.00 49.75 93 GLU A C 1
ATOM 717 O O . GLU A 1 93 ? -24.167 3.097 10.084 1.00 49.75 93 GLU A O 1
ATOM 722 N N . GLN A 1 94 ? -23.076 4.902 9.351 1.00 50.47 94 GLN A N 1
ATOM 723 C CA . GLN A 1 94 ? -23.876 5.896 10.077 1.00 50.47 94 GLN A CA 1
ATOM 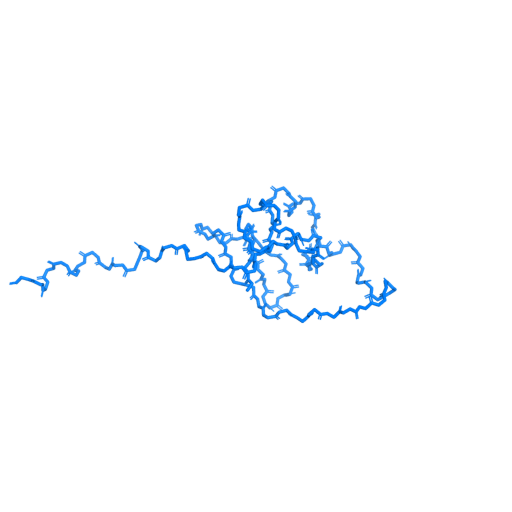724 C C . GLN A 1 94 ? -24.571 6.886 9.125 1.00 50.47 94 GLN A C 1
ATOM 726 O O . GLN A 1 94 ? -25.145 7.865 9.585 1.00 50.47 94 GLN A O 1
ATOM 731 N N . ASP A 1 95 ? -24.542 6.630 7.812 1.00 48.59 95 ASP A N 1
ATOM 732 C CA . ASP A 1 95 ? -25.132 7.499 6.776 1.00 48.59 95 ASP A CA 1
ATOM 733 C C . ASP A 1 95 ? -26.286 6.819 5.998 1.00 48.59 95 ASP A C 1
ATOM 735 O O . ASP A 1 95 ? -26.735 7.335 4.979 1.00 48.59 95 ASP A O 1
ATOM 739 N N . THR A 1 96 ? -26.790 5.661 6.459 1.00 55.09 96 THR A N 1
ATOM 740 C CA . THR A 1 96 ? -27.930 4.945 5.838 1.00 55.09 96 THR A CA 1
ATOM 741 C C . THR A 1 96 ? -29.202 4.902 6.689 1.00 55.09 96 THR A C 1
ATOM 743 O O . THR A 1 96 ? -30.146 4.205 6.325 1.00 55.09 96 THR A O 1
ATOM 746 N N . LEU A 1 97 ? -29.302 5.678 7.774 1.00 50.84 97 LEU A N 1
ATOM 747 C CA . LEU A 1 97 ? -30.594 5.889 8.436 1.00 50.84 97 LEU A CA 1
ATOM 748 C C . LEU A 1 97 ? -31.351 7.021 7.722 1.00 50.84 97 LEU A C 1
ATOM 750 O O . LEU A 1 97 ? -30.922 8.175 7.811 1.00 50.84 97 LEU A O 1
ATOM 754 N N . PRO A 1 98 ? -32.459 6.734 7.008 1.00 58.19 98 PRO A N 1
ATOM 755 C CA . PRO A 1 98 ? -33.327 7.792 6.517 1.00 58.19 98 PRO A CA 1
ATOM 756 C C . PRO A 1 98 ? -33.862 8.592 7.720 1.00 58.19 98 PRO A C 1
ATOM 758 O O . PRO A 1 98 ? -34.262 7.984 8.718 1.00 58.19 98 PRO A O 1
ATOM 761 N N . PRO A 1 99 ? -33.901 9.936 7.651 1.00 60.25 99 PRO A N 1
ATOM 762 C CA . PRO A 1 99 ? -34.385 10.789 8.743 1.00 60.25 99 PRO A CA 1
ATOM 763 C C . PRO A 1 99 ? -35.860 10.553 9.123 1.00 60.25 99 PRO A C 1
ATOM 765 O O . PRO A 1 99 ? -36.309 11.059 10.147 1.00 60.25 99 PRO A O 1
ATOM 768 N N . ASP A 1 100 ? -36.595 9.752 8.347 1.00 56.44 100 ASP A N 1
ATOM 769 C CA . ASP A 1 100 ? -38.044 9.573 8.478 1.00 56.44 100 ASP A CA 1
ATOM 770 C C . ASP A 1 100 ? -38.469 8.348 9.313 1.00 56.44 100 ASP A C 1
ATOM 772 O O . ASP A 1 100 ? -39.653 8.185 9.611 1.00 56.44 100 ASP A O 1
ATOM 776 N N . ALA A 1 101 ? -37.533 7.509 9.774 1.00 57.34 101 ALA A N 1
ATOM 777 C CA . ALA A 1 101 ? -37.861 6.291 10.533 1.00 57.34 101 ALA A CA 1
ATOM 778 C C . ALA A 1 101 ? -38.317 6.536 11.993 1.00 57.34 101 ALA A C 1
ATOM 780 O O . ALA A 1 101 ? -38.556 5.584 12.732 1.00 57.34 101 ALA A O 1
ATOM 781 N N . LEU A 1 102 ? -38.440 7.797 12.425 1.00 59.97 102 LEU A N 1
ATOM 782 C CA . LEU A 1 102 ? -38.915 8.165 13.767 1.00 59.97 102 LEU A CA 1
ATOM 783 C C . LEU A 1 102 ? -40.412 8.517 13.821 1.00 59.97 102 LEU A C 1
ATOM 785 O O . LEU A 1 102 ? -40.907 8.815 14.906 1.00 59.97 102 LEU A O 1
ATOM 789 N N . SER A 1 103 ? -41.137 8.480 12.695 1.00 60.31 103 SER A N 1
ATOM 790 C CA . SER A 1 103 ? -42.577 8.800 12.669 1.00 60.31 103 SER A CA 1
ATOM 791 C C . SER A 1 103 ? -43.517 7.587 12.736 1.00 60.31 103 SER A C 1
ATOM 793 O O . SER A 1 103 ? -44.662 7.757 13.133 1.00 60.31 103 SER A O 1
ATOM 795 N N . ASP A 1 104 ? -43.028 6.373 12.455 1.00 53.34 104 ASP A N 1
ATOM 796 C CA . ASP A 1 104 ? -43.849 5.144 12.397 1.00 53.34 104 ASP A CA 1
ATOM 797 C C . ASP A 1 104 ? -43.761 4.260 13.664 1.00 53.34 104 ASP A C 1
ATOM 799 O O . ASP A 1 104 ? -44.274 3.141 13.686 1.00 53.34 104 ASP A O 1
ATOM 803 N N . ALA A 1 105 ? -43.089 4.726 14.724 1.00 56.59 105 ALA A N 1
ATOM 804 C CA . ALA A 1 105 ? -42.878 3.968 15.968 1.00 56.59 105 ALA A CA 1
ATOM 805 C C . ALA A 1 105 ? -43.600 4.549 17.206 1.00 56.59 105 ALA A C 1
ATOM 807 O O . ALA A 1 105 ? -43.297 4.148 18.333 1.00 56.59 105 ALA A O 1
ATOM 808 N N . LEU A 1 106 ? -44.549 5.469 17.006 1.00 49.31 106 LEU A N 1
ATOM 809 C CA . LEU A 1 106 ? -45.512 5.946 18.011 1.00 49.31 106 LEU A CA 1
ATOM 810 C C . LEU A 1 106 ? -46.938 5.763 17.486 1.00 49.31 106 LEU A C 1
ATOM 812 O O . LEU A 1 106 ? -47.834 5.565 18.335 1.00 49.31 106 LEU A O 1
#

Organism: Chrysotila carterae (NCBI:txid13221)

Secondary structure (DSSP, 8-state):
-EEESSEEETTTTEEEPPPTT--EEEPPPP------GGGSPPGGGEEEEEEESSTT-SS-EEEEEEEEB-SS-HHHHHHTT-EEESSPP-----S---TTTTSS--

Foldseek 3Di:
DKKFLWEADPVVQAIGGDDVVGGIYDDPDDDDDDDPPVPPPDPQQWAFAWEAQDPVNPVGTDGTDTGGHPNDDSVVCVVSVIHHYPDDDPPDPPPPDDPPPVPPPD